Protein AF-A0A945SJS6-F1 (afdb_monomer)

Solvent-accessible surface area (backbone atoms only — not comparable to full-atom values): 6670 Å² total; per-residue (Å²): 137,86,84,84,80,76,80,75,80,71,83,67,78,75,73,74,72,44,34,41,78,44,77,45,84,47,67,68,57,54,52,49,50,46,64,74,39,46,57,62,99,65,96,63,94,67,61,66,58,54,56,55,49,52,53,34,64,74,68,70,63,75,93,69,82,74,82,80,82,73,86,72,75,62,33,50,74,49,76,32,67,44,71,69,60,46,50,53,51,51,56,52,22,57,77,70,74,52,66,63,52,131

Structure (mmCIF, N/CA/C/O backbone):
data_AF-A0A945SJS6-F1
#
_entry.id   AF-A0A945SJS6-F1
#
loop_
_atom_site.group_PDB
_atom_site.id
_atom_site.type_symbol
_atom_site.label_atom_id
_atom_site.label_alt_id
_atom_site.label_comp_id
_atom_site.label_asym_id
_atom_site.label_entity_id
_atom_site.label_seq_id
_atom_site.pdbx_PDB_ins_code
_atom_site.Cartn_x
_atom_site.Cartn_y
_atom_site.Cartn_z
_atom_site.occupancy
_atom_site.B_iso_or_equiv
_atom_site.auth_seq_id
_atom_site.auth_comp_id
_atom_site.auth_asym_id
_atom_site.auth_atom_id
_atom_site.pdbx_PDB_model_num
ATOM 1 N N . MET A 1 1 ? -49.278 15.984 -22.242 1.00 49.53 1 MET A N 1
ATOM 2 C CA . MET A 1 1 ? -48.186 15.377 -23.029 1.00 49.53 1 MET A CA 1
ATOM 3 C C . MET A 1 1 ? -47.022 16.350 -23.051 1.00 49.53 1 MET A C 1
ATOM 5 O O . MET A 1 1 ? -47.273 17.540 -23.183 1.00 49.53 1 MET A O 1
ATOM 9 N N . SER A 1 2 ? -45.807 15.816 -22.907 1.00 47.41 2 SER A N 1
ATOM 10 C CA . SER A 1 2 ? -44.512 16.482 -23.116 1.00 47.41 2 SER A CA 1
ATOM 11 C C . SER A 1 2 ? -43.936 17.276 -21.937 1.00 47.41 2 SER A C 1
ATOM 13 O O . SER A 1 2 ? -44.002 18.499 -21.893 1.00 47.41 2 SER A O 1
ATOM 15 N N . GLN A 1 3 ? -43.262 16.566 -21.029 1.00 43.00 3 GLN A N 1
ATOM 16 C CA . GLN A 1 3 ? -42.017 17.071 -20.448 1.00 43.00 3 GLN A CA 1
ATOM 17 C C . GLN A 1 3 ? -40.891 16.183 -20.971 1.00 43.00 3 GLN A C 1
ATOM 19 O O . GLN A 1 3 ? -40.783 15.013 -20.618 1.00 43.00 3 GLN A O 1
ATOM 24 N N . SER A 1 4 ? -40.128 16.745 -21.905 1.00 50.88 4 SER A N 1
ATOM 25 C CA . SER A 1 4 ? -38.895 16.173 -22.424 1.00 50.88 4 SER A CA 1
ATOM 26 C C . SER A 1 4 ? -37.810 16.495 -21.403 1.00 50.88 4 SER A C 1
ATOM 28 O O . SER A 1 4 ? -37.280 17.604 -21.394 1.00 50.88 4 SER A O 1
ATOM 30 N N . VAL A 1 5 ? -37.539 15.563 -20.492 1.00 52.81 5 VAL A N 1
ATOM 31 C CA . VAL A 1 5 ? -36.332 15.613 -19.667 1.00 52.81 5 VAL A CA 1
ATOM 32 C C . VAL A 1 5 ? -35.182 15.156 -20.547 1.00 52.81 5 VAL A C 1
ATOM 34 O O . VAL A 1 5 ? -34.983 13.973 -20.799 1.00 52.81 5 VAL A O 1
ATOM 37 N N . SER A 1 6 ? -34.486 16.139 -21.106 1.00 45.22 6 SER A N 1
ATOM 38 C CA . SER A 1 6 ? -33.203 15.938 -21.755 1.00 45.22 6 SER A CA 1
ATOM 39 C C . SER A 1 6 ? -32.212 15.477 -20.691 1.00 45.22 6 SER A C 1
ATOM 41 O O . SER A 1 6 ? -31.616 16.301 -19.994 1.00 45.22 6 SER A O 1
ATOM 43 N N . ASP A 1 7 ? -32.071 14.158 -20.558 1.00 42.78 7 ASP A N 1
ATOM 44 C CA . ASP A 1 7 ? -30.930 13.513 -19.916 1.00 42.78 7 ASP A CA 1
ATOM 45 C C . ASP A 1 7 ? -29.676 13.975 -20.655 1.00 42.78 7 ASP A C 1
ATOM 47 O O . ASP A 1 7 ? -29.274 13.456 -21.699 1.00 42.78 7 ASP A O 1
ATOM 51 N N . THR A 1 8 ? -29.105 15.060 -20.146 1.00 45.97 8 THR A N 1
ATOM 52 C CA . THR A 1 8 ? -27.843 15.594 -20.623 1.00 45.97 8 THR A CA 1
ATOM 53 C C . THR A 1 8 ? -26.790 14.691 -20.008 1.00 45.97 8 THR A C 1
ATOM 55 O O . THR A 1 8 ? -26.352 14.908 -18.880 1.00 45.97 8 THR A O 1
ATOM 58 N N . LEU A 1 9 ? -26.472 13.613 -20.726 1.00 45.91 9 LEU A N 1
ATOM 59 C CA . LEU A 1 9 ? -25.362 12.716 -20.441 1.00 45.91 9 LEU A CA 1
ATOM 60 C C . LEU A 1 9 ? -24.088 13.561 -20.370 1.00 45.91 9 LEU A C 1
ATOM 62 O O . LEU A 1 9 ? -23.468 13.865 -21.386 1.00 45.91 9 LEU A O 1
ATOM 66 N N . ASN A 1 10 ? -23.732 13.978 -19.160 1.00 44.53 10 ASN A N 1
ATOM 67 C CA . ASN A 1 10 ? -22.416 14.503 -18.851 1.00 44.53 10 ASN A CA 1
ATOM 68 C C . ASN A 1 10 ? -21.430 13.364 -19.140 1.00 44.53 10 ASN A C 1
ATOM 70 O O . ASN A 1 10 ? -21.512 12.335 -18.461 1.00 44.53 10 ASN A O 1
ATOM 74 N N . PRO A 1 11 ? -20.494 13.492 -20.096 1.00 44.16 11 PRO A N 1
ATOM 75 C CA . PRO A 1 11 ? -19.385 12.566 -20.180 1.00 44.16 11 PRO A CA 1
ATOM 76 C C . PRO A 1 11 ? -18.430 12.952 -19.049 1.00 44.16 11 PRO A C 1
ATOM 78 O O . PRO A 1 11 ? -17.414 13.612 -19.259 1.00 44.16 11 PRO A O 1
ATOM 81 N N . LEU A 1 12 ? -18.790 12.593 -17.814 1.00 44.28 12 LEU A N 1
ATOM 82 C CA . LEU A 1 12 ? -17.802 12.472 -16.759 1.00 44.28 12 LEU A CA 1
ATOM 83 C C . LEU A 1 12 ? -16.813 11.446 -17.296 1.00 44.28 12 LEU A C 1
ATOM 85 O O . LEU A 1 12 ? -17.136 10.268 -17.419 1.00 44.28 12 LEU A O 1
ATOM 89 N N . HIS A 1 13 ? -15.624 11.911 -17.670 1.00 47.50 13 HIS A N 1
ATOM 90 C CA . HIS A 1 13 ? -14.440 11.077 -17.621 1.00 47.50 13 HIS A CA 1
ATOM 91 C C . HIS A 1 13 ? -14.455 10.429 -16.233 1.00 47.50 13 HIS A C 1
ATOM 93 O O . HIS A 1 13 ? -14.077 11.069 -15.253 1.00 47.50 13 HIS A O 1
ATOM 99 N N . SER A 1 14 ? -14.974 9.204 -16.121 1.00 56.75 14 SER A N 1
ATOM 100 C CA . SER A 1 14 ? -14.797 8.384 -14.934 1.00 56.75 14 SER A CA 1
ATOM 101 C C . SER A 1 14 ? -13.302 8.159 -14.843 1.00 56.75 14 SER A C 1
ATOM 103 O O . SER A 1 14 ? -12.749 7.302 -15.528 1.00 56.75 14 SER A O 1
ATOM 105 N N . GLN A 1 15 ? -12.628 9.021 -14.087 1.00 69.62 15 GLN A N 1
ATOM 106 C CA . GLN A 1 15 ? -11.229 8.847 -13.779 1.00 69.62 15 GLN A CA 1
ATOM 107 C C . GLN A 1 15 ? -11.138 7.508 -13.051 1.00 69.62 15 GLN A C 1
ATOM 109 O O . GLN A 1 15 ? -11.674 7.346 -11.957 1.00 69.62 15 GLN A O 1
ATOM 114 N N . GLU A 1 16 ? -10.555 6.534 -13.738 1.00 82.00 16 GLU A N 1
ATOM 115 C CA . GLU A 1 16 ? -10.339 5.179 -13.254 1.00 82.00 16 GLU A CA 1
ATOM 116 C C . GLU A 1 16 ? -9.762 5.217 -11.832 1.00 82.00 16 GLU A C 1
ATOM 118 O O . GLU A 1 16 ? -8.834 5.986 -11.551 1.00 82.00 16 GLU A O 1
ATOM 123 N N . ASN A 1 17 ? -10.328 4.420 -10.922 1.00 87.00 17 ASN A N 1
ATOM 124 C CA . ASN A 1 17 ? -9.808 4.342 -9.564 1.00 87.00 17 ASN A CA 1
ATOM 125 C C . ASN A 1 17 ? -8.446 3.641 -9.596 1.00 87.00 17 ASN A C 1
ATOM 127 O O . ASN A 1 17 ? -8.355 2.464 -9.921 1.00 87.00 17 ASN A O 1
ATOM 131 N N . ARG A 1 18 ? -7.386 4.378 -9.259 1.00 88.88 18 ARG A N 1
ATOM 132 C CA . ARG A 1 18 ? -5.995 3.899 -9.283 1.00 88.88 18 ARG A CA 1
ATOM 133 C C . ARG A 1 18 ? -5.395 3.759 -7.887 1.00 88.88 18 ARG A C 1
ATOM 135 O O . ARG A 1 18 ? -4.174 3.740 -7.743 1.00 88.88 18 ARG A O 1
ATOM 142 N N . ARG A 1 19 ? -6.234 3.722 -6.850 1.00 92.12 19 ARG A N 1
ATOM 143 C CA . ARG A 1 19 ? -5.797 3.521 -5.466 1.00 92.12 19 ARG A CA 1
ATOM 144 C C . ARG A 1 19 ? -5.743 2.034 -5.156 1.00 92.12 19 ARG A C 1
ATOM 146 O O . ARG A 1 19 ? -6.759 1.360 -5.251 1.00 92.12 19 ARG A O 1
ATOM 153 N N . ILE A 1 20 ? -4.580 1.544 -4.759 1.00 92.69 20 ILE A N 1
ATOM 154 C CA . ILE A 1 20 ? -4.330 0.146 -4.418 1.00 92.69 20 ILE A CA 1
ATOM 155 C C . ILE A 1 20 ? -3.958 0.068 -2.939 1.00 92.69 20 ILE A C 1
ATOM 157 O O . ILE A 1 20 ? -3.123 0.834 -2.458 1.00 92.69 20 ILE A O 1
ATOM 161 N N . LEU A 1 21 ? -4.568 -0.884 -2.241 1.00 94.25 21 LEU A N 1
ATOM 162 C CA . LEU A 1 21 ? -4.189 -1.295 -0.897 1.00 94.25 21 LEU A CA 1
ATOM 163 C C . LEU A 1 21 ? -3.383 -2.593 -1.006 1.00 94.25 21 LEU A C 1
ATOM 165 O O . LEU A 1 21 ? -3.880 -3.570 -1.562 1.00 94.25 21 LEU A O 1
ATOM 169 N N . ALA A 1 22 ? -2.156 -2.610 -0.491 1.00 93.81 22 ALA A N 1
ATOM 170 C CA . ALA A 1 22 ? -1.319 -3.807 -0.442 1.00 93.81 22 ALA A CA 1
ATOM 171 C C . ALA A 1 22 ? -1.055 -4.201 1.014 1.00 93.81 22 ALA A C 1
ATOM 173 O O . ALA A 1 22 ? -0.629 -3.369 1.816 1.00 93.81 22 ALA A O 1
ATOM 174 N N . VAL A 1 23 ? -1.295 -5.468 1.346 1.00 94.94 23 VAL A N 1
ATOM 175 C CA . VAL A 1 23 ? -1.080 -6.013 2.689 1.00 94.94 23 VAL A CA 1
ATOM 176 C C . VAL A 1 23 ? -0.273 -7.285 2.555 1.00 94.94 23 VAL A C 1
ATOM 178 O O . VAL A 1 23 ? -0.716 -8.217 1.890 1.00 94.94 23 VAL A O 1
ATOM 181 N N . ASP A 1 24 ? 0.905 -7.293 3.155 1.00 95.06 24 ASP A N 1
ATOM 182 C CA . ASP A 1 24 ? 1.848 -8.401 3.062 1.00 95.06 24 ASP A CA 1
ATOM 183 C C . ASP A 1 24 ? 2.736 -8.389 4.308 1.00 95.06 24 ASP A C 1
ATOM 185 O O . ASP A 1 24 ? 3.050 -7.311 4.811 1.00 95.06 24 ASP A O 1
ATOM 189 N N . ASP A 1 25 ? 3.107 -9.553 4.834 1.00 94.12 25 ASP A N 1
ATOM 190 C CA . ASP A 1 25 ? 3.997 -9.655 5.993 1.00 94.12 25 ASP A CA 1
ATOM 191 C C . ASP A 1 25 ? 5.477 -9.486 5.615 1.00 94.12 25 ASP A C 1
ATOM 193 O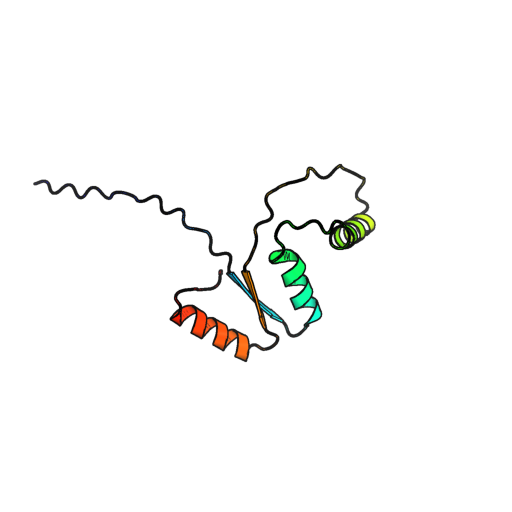 O . ASP A 1 25 ? 6.311 -9.236 6.492 1.00 94.12 25 ASP A O 1
ATOM 197 N N . ASP A 1 26 ? 5.800 -9.538 4.319 1.00 94.00 26 ASP A N 1
ATOM 198 C CA . ASP A 1 26 ? 7.128 -9.266 3.784 1.00 94.00 26 ASP A CA 1
ATOM 199 C C . ASP A 1 26 ? 7.296 -7.785 3.378 1.00 94.00 26 ASP A C 1
ATOM 201 O O . ASP A 1 26 ? 6.776 -7.286 2.371 1.00 94.00 26 ASP A O 1
ATOM 205 N N . GLU A 1 27 ? 8.103 -7.057 4.153 1.00 92.12 27 GLU A N 1
ATOM 206 C CA . GLU A 1 27 ? 8.423 -5.653 3.883 1.00 92.12 27 GLU A CA 1
ATOM 207 C C . GLU A 1 27 ? 9.184 -5.455 2.558 1.00 92.12 27 GLU A C 1
ATOM 209 O O . GLU A 1 27 ? 9.031 -4.420 1.898 1.00 92.12 27 GLU A O 1
ATOM 214 N N . GLU A 1 28 ? 10.021 -6.414 2.149 1.00 91.31 28 GLU A N 1
ATOM 215 C CA . GLU A 1 28 ? 10.746 -6.338 0.880 1.00 91.31 28 GLU A CA 1
ATOM 216 C C . GLU A 1 28 ? 9.784 -6.450 -0.300 1.00 91.31 28 GLU A C 1
ATOM 218 O O . GLU A 1 28 ? 9.919 -5.703 -1.276 1.00 91.31 28 GLU A O 1
ATOM 223 N N . LEU A 1 29 ? 8.761 -7.296 -0.185 1.00 90.44 29 LEU A N 1
ATOM 224 C CA . LEU A 1 29 ? 7.728 -7.438 -1.205 1.00 90.44 29 LEU A CA 1
ATOM 225 C C . LEU A 1 29 ? 6.874 -6.164 -1.329 1.00 90.44 29 LEU A C 1
ATOM 227 O O . LEU A 1 29 ? 6.657 -5.664 -2.437 1.00 90.44 29 LEU A O 1
ATOM 231 N N . LEU A 1 30 ? 6.506 -5.533 -0.208 1.00 91.19 30 LEU A N 1
ATOM 232 C CA . LEU A 1 30 ? 5.822 -4.231 -0.222 1.00 91.19 30 LEU A CA 1
ATOM 233 C C . LEU A 1 30 ? 6.665 -3.127 -0.885 1.00 91.19 30 LEU A C 1
ATOM 235 O O . LEU A 1 30 ? 6.135 -2.289 -1.627 1.00 91.19 30 LEU A O 1
ATOM 239 N N . LYS A 1 31 ? 7.989 -3.121 -0.670 1.00 88.00 31 LYS A N 1
ATOM 240 C CA . LYS A 1 31 ? 8.913 -2.199 -1.362 1.00 88.00 31 LYS A CA 1
ATOM 241 C C . LYS A 1 31 ? 8.926 -2.451 -2.869 1.00 88.00 31 LYS A C 1
ATOM 243 O O . LYS A 1 31 ? 8.922 -1.492 -3.645 1.00 88.00 31 LYS A O 1
ATOM 248 N N . GLN A 1 32 ? 8.894 -3.712 -3.295 1.00 87.00 32 GLN A N 1
ATOM 249 C CA . GLN A 1 32 ? 8.811 -4.064 -4.713 1.00 87.00 32 GLN A CA 1
ATOM 250 C C . GLN A 1 32 ? 7.500 -3.580 -5.345 1.00 87.00 32 GLN A C 1
ATOM 252 O O . GLN A 1 32 ? 7.547 -2.970 -6.415 1.00 87.00 32 GLN A O 1
ATOM 257 N N . TYR A 1 33 ? 6.352 -3.734 -4.674 1.00 87.44 33 TYR A N 1
ATOM 258 C CA . TYR A 1 33 ? 5.074 -3.210 -5.174 1.00 87.44 33 TYR A CA 1
ATOM 259 C C . TYR A 1 33 ? 5.113 -1.698 -5.404 1.00 87.44 33 TYR A C 1
ATOM 261 O O . TYR A 1 33 ? 4.702 -1.222 -6.465 1.00 87.44 33 TYR A O 1
ATOM 269 N N . ARG A 1 34 ? 5.691 -0.933 -4.471 1.00 87.81 34 ARG A N 1
ATOM 270 C CA . ARG A 1 34 ? 5.886 0.519 -4.637 1.00 87.81 34 ARG A CA 1
ATOM 271 C C . ARG A 1 34 ? 6.771 0.848 -5.840 1.00 87.81 34 ARG A C 1
ATOM 273 O O . 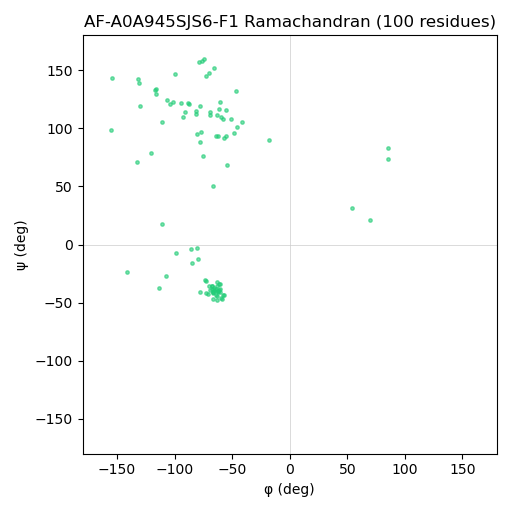ARG A 1 34 ? 6.469 1.765 -6.604 1.00 87.81 34 ARG A O 1
ATOM 280 N N . ASN A 1 35 ? 7.837 0.083 -6.052 1.00 84.00 35 ASN A N 1
ATOM 281 C CA . ASN A 1 35 ? 8.725 0.283 -7.195 1.00 84.00 35 ASN A CA 1
ATOM 282 C C . ASN A 1 35 ? 8.030 -0.004 -8.532 1.00 84.00 35 ASN A C 1
ATOM 284 O O . ASN A 1 35 ? 8.233 0.722 -9.504 1.00 84.00 35 ASN A O 1
ATOM 288 N N . ILE A 1 36 ? 7.186 -1.035 -8.583 1.00 83.44 36 ILE A N 1
ATOM 289 C CA . ILE A 1 36 ? 6.526 -1.469 -9.816 1.00 83.44 36 ILE A CA 1
ATOM 290 C C . ILE A 1 36 ? 5.337 -0.568 -10.171 1.00 83.44 36 ILE A C 1
ATOM 292 O O . ILE A 1 36 ? 5.163 -0.246 -11.351 1.00 83.44 36 ILE A O 1
ATOM 296 N N . L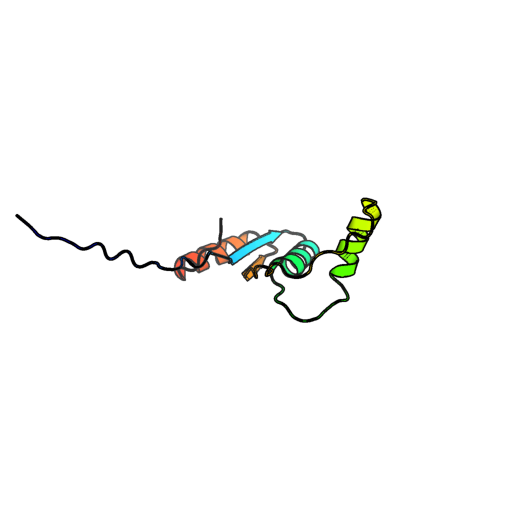EU A 1 37 ? 4.538 -0.170 -9.175 1.00 83.44 37 LEU A N 1
ATOM 297 C CA . LEU A 1 37 ? 3.210 0.417 -9.380 1.00 83.44 37 LEU A CA 1
ATOM 298 C C . LEU A 1 37 ? 3.138 1.930 -9.107 1.00 83.44 37 LEU A C 1
ATOM 300 O O . LEU A 1 37 ? 2.302 2.605 -9.708 1.00 83.44 37 LEU A O 1
ATOM 304 N N . ALA A 1 38 ? 4.002 2.483 -8.245 1.00 74.94 38 ALA A N 1
ATOM 305 C CA . ALA A 1 38 ? 3.920 3.889 -7.824 1.00 74.94 38 ALA A CA 1
ATOM 306 C C . ALA A 1 38 ? 4.881 4.846 -8.563 1.00 74.94 38 ALA A C 1
ATOM 308 O O . ALA A 1 38 ? 4.798 6.060 -8.378 1.00 74.94 38 ALA A O 1
ATOM 309 N N . HIS A 1 39 ? 5.801 4.345 -9.396 1.00 65.31 39 HIS A N 1
ATOM 310 C CA . HIS A 1 39 ? 6.799 5.198 -10.052 1.00 65.31 39 HIS A CA 1
ATOM 311 C C . HIS A 1 39 ? 6.260 5.913 -11.300 1.00 65.31 39 HIS A C 1
ATOM 313 O O . HIS A 1 39 ? 5.969 5.295 -12.326 1.00 65.31 39 HIS A O 1
ATOM 319 N N . SER A 1 40 ? 6.210 7.245 -11.201 1.00 50.62 40 SER A N 1
ATOM 320 C CA . SER A 1 40 ? 6.070 8.188 -12.308 1.00 50.62 40 SER A CA 1
ATOM 321 C C . SER A 1 40 ? 7.406 8.399 -13.027 1.00 50.62 40 SER A C 1
ATOM 323 O O . SER A 1 40 ? 8.483 8.178 -12.472 1.00 50.62 40 SER A O 1
ATOM 325 N N . GLY A 1 41 ? 7.338 8.829 -14.287 1.00 49.44 41 GLY A N 1
ATOM 326 C CA . GLY A 1 41 ? 8.502 9.184 -15.092 1.00 49.44 41 GLY A CA 1
ATOM 327 C C . GLY A 1 41 ? 9.434 10.171 -14.383 1.00 49.44 41 GLY A C 1
ATOM 328 O O . GLY A 1 41 ? 9.150 11.358 -14.276 1.00 49.44 41 GLY A O 1
ATOM 329 N N . GLY A 1 42 ? 10.583 9.661 -13.954 1.00 37.84 42 GLY A N 1
ATOM 330 C CA . GLY A 1 42 ? 11.722 10.417 -13.463 1.00 37.84 42 GLY A CA 1
ATOM 331 C C . GLY A 1 42 ? 12.965 9.566 -13.669 1.00 37.84 42 GLY A C 1
ATOM 332 O O . GLY A 1 42 ? 13.214 8.639 -12.906 1.00 37.84 42 GLY A O 1
ATOM 333 N N . SER A 1 43 ? 13.681 9.846 -14.759 1.00 44.03 43 SER A N 1
ATOM 334 C CA . SER A 1 43 ? 14.981 9.295 -15.160 1.00 44.03 43 SER A CA 1
ATOM 335 C C . SER A 1 43 ? 15.784 8.622 -14.031 1.00 44.03 43 SER A C 1
ATOM 337 O O . SER A 1 43 ? 16.630 9.245 -13.396 1.00 44.03 43 SER A O 1
ATOM 339 N N . THR A 1 44 ? 15.583 7.318 -13.843 1.00 43.28 44 THR A N 1
ATOM 340 C CA . THR A 1 44 ? 16.541 6.421 -13.183 1.00 43.28 44 THR A CA 1
ATOM 341 C C . THR A 1 44 ? 16.691 5.172 -14.042 1.00 43.28 44 THR A C 1
ATOM 343 O O . THR A 1 44 ? 16.250 4.070 -13.722 1.00 43.28 44 THR A O 1
ATOM 346 N N . ALA A 1 45 ? 17.339 5.367 -15.187 1.00 45.06 45 ALA A N 1
ATOM 347 C CA . ALA A 1 45 ? 17.817 4.312 -16.070 1.00 45.06 45 ALA A CA 1
ATOM 348 C C . ALA A 1 45 ? 18.954 3.480 -15.432 1.00 45.06 45 ALA A C 1
ATOM 350 O O . ALA A 1 45 ? 19.992 3.302 -16.058 1.00 45.06 45 ALA A O 1
ATOM 351 N N . SER A 1 46 ? 18.789 2.982 -14.198 1.00 46.81 46 SER A N 1
ATOM 352 C CA . SER A 1 46 ? 19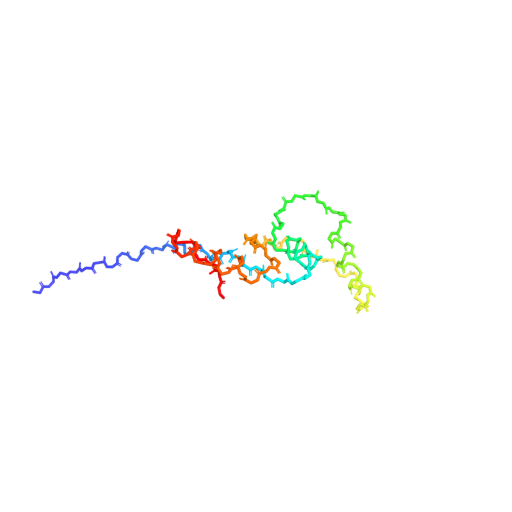.824 2.149 -13.561 1.00 46.81 46 SER A CA 1
ATOM 353 C C . SER A 1 46 ? 19.342 0.968 -12.720 1.00 46.81 46 SER A C 1
ATOM 355 O O . SER A 1 46 ? 20.109 0.023 -12.601 1.00 46.81 46 SER A O 1
ATOM 357 N N . SER A 1 47 ? 18.122 0.936 -12.168 1.00 48.03 47 SER A N 1
ATOM 358 C CA . SER A 1 47 ? 17.702 -0.199 -11.309 1.00 48.03 47 SER A CA 1
ATOM 359 C C . SER A 1 47 ? 16.574 -1.049 -11.899 1.00 48.03 47 SER A C 1
ATOM 361 O O . SER A 1 47 ? 16.613 -2.271 -11.807 1.00 48.03 47 SER A O 1
ATOM 363 N N . SER A 1 48 ? 15.597 -0.437 -12.576 1.00 49.66 48 SER A N 1
ATOM 364 C CA . SER A 1 48 ? 14.493 -1.188 -13.204 1.00 49.66 48 SER A CA 1
ATOM 365 C C . SER A 1 48 ? 14.924 -1.947 -14.465 1.00 49.66 48 SER A C 1
ATOM 367 O O . SER A 1 48 ? 14.390 -3.017 -14.746 1.00 49.66 48 SER A O 1
ATOM 369 N N . GLY A 1 49 ? 15.919 -1.431 -15.197 1.00 49.62 49 GLY A N 1
ATOM 370 C CA . GLY A 1 49 ? 16.510 -2.132 -16.343 1.00 49.62 49 GLY A CA 1
ATOM 371 C C . GLY A 1 49 ? 17.198 -3.430 -15.928 1.00 49.62 49 GLY A C 1
ATOM 372 O O . GLY A 1 49 ? 17.022 -4.444 -16.579 1.00 49.62 49 GLY A O 1
ATOM 373 N N . GLN A 1 50 ? 17.868 -3.444 -14.772 1.00 54.47 50 GLN A N 1
ATOM 374 C CA . GLN A 1 50 ? 18.603 -4.618 -14.290 1.00 54.47 50 GLN A CA 1
ATOM 375 C C . GLN A 1 50 ? 17.689 -5.788 -13.913 1.00 54.47 50 GLN A C 1
ATOM 377 O O . GLN A 1 50 ? 18.049 -6.936 -14.150 1.00 54.47 50 GLN A O 1
ATOM 382 N N . LEU A 1 51 ? 16.503 -5.513 -13.361 1.00 55.72 51 LEU A N 1
ATOM 383 C CA . LEU A 1 51 ? 15.509 -6.543 -13.036 1.00 55.72 51 LEU A CA 1
ATOM 384 C C . LEU A 1 51 ? 14.870 -7.131 -14.301 1.00 55.72 51 LEU A C 1
ATOM 386 O O . LEU A 1 51 ? 14.741 -8.347 -14.421 1.00 55.72 51 LEU A O 1
ATOM 390 N N . ILE A 1 52 ? 14.526 -6.279 -15.270 1.00 58.88 52 ILE A N 1
ATOM 391 C CA . ILE A 1 52 ? 13.980 -6.719 -16.560 1.00 58.88 52 ILE A CA 1
ATOM 392 C C . ILE A 1 52 ? 15.042 -7.483 -17.365 1.00 58.88 52 ILE A C 1
ATOM 394 O O . ILE A 1 52 ? 14.733 -8.520 -17.946 1.00 58.88 52 ILE A O 1
ATOM 398 N N . ASP A 1 53 ? 16.293 -7.026 -17.355 1.00 57.28 53 ASP A N 1
ATOM 399 C CA . ASP A 1 53 ? 17.407 -7.685 -18.039 1.00 57.28 53 ASP A CA 1
ATOM 400 C C . ASP A 1 53 ? 17.792 -9.007 -17.364 1.00 57.28 53 ASP A C 1
ATOM 402 O O . ASP A 1 53 ? 18.100 -9.974 -18.058 1.00 57.28 53 ASP A O 1
ATOM 406 N N . ALA A 1 54 ? 17.718 -9.099 -16.031 1.00 58.84 54 ALA A N 1
ATOM 407 C CA . ALA A 1 54 ? 17.915 -10.357 -15.311 1.00 58.84 54 ALA A CA 1
ATOM 408 C C . ALA A 1 54 ? 16.844 -11.393 -15.687 1.00 58.84 54 ALA A C 1
ATOM 410 O O . ALA A 1 54 ? 17.182 -12.535 -15.997 1.00 58.84 54 ALA A O 1
ATOM 411 N N . LEU A 1 55 ? 15.573 -10.980 -15.756 1.00 57.94 55 LEU A N 1
ATOM 412 C CA . LEU A 1 55 ? 14.470 -11.848 -16.178 1.00 57.94 55 LEU A CA 1
ATOM 413 C C . LEU A 1 55 ? 14.588 -12.259 -17.656 1.00 57.94 55 LEU A C 1
ATOM 415 O O . LEU A 1 55 ? 14.383 -13.423 -17.989 1.00 57.94 55 LEU A O 1
ATOM 419 N N . LYS A 1 56 ? 14.978 -11.341 -18.551 1.00 58.12 56 LYS A N 1
ATOM 420 C CA . LYS A 1 56 ? 15.210 -11.641 -19.978 1.00 58.12 56 LYS A CA 1
ATOM 421 C C . LYS A 1 56 ? 16.386 -12.588 -20.202 1.00 58.12 56 LYS A C 1
ATOM 423 O O . LYS A 1 56 ? 16.316 -13.445 -21.084 1.00 58.12 56 LYS A O 1
ATOM 428 N N . LYS A 1 57 ? 17.450 -12.449 -19.405 1.00 56.38 57 LYS A N 1
ATOM 429 C CA . LYS A 1 57 ? 18.637 -13.307 -19.463 1.00 56.38 57 LYS A CA 1
ATOM 430 C C . LYS A 1 57 ? 18.330 -14.736 -19.017 1.00 56.38 57 LYS A C 1
ATOM 432 O O . LYS A 1 57 ? 18.871 -15.664 -19.611 1.00 56.38 57 LYS A O 1
ATOM 437 N N . GLU A 1 58 ? 17.450 -14.922 -18.034 1.00 58.25 58 GLU A N 1
ATOM 438 C CA . GLU A 1 58 ? 16.965 -16.259 -17.667 1.00 58.25 58 GLU A CA 1
ATOM 439 C C . GLU A 1 58 ? 16.000 -16.851 -18.706 1.00 58.25 58 GLU A C 1
ATOM 441 O O . GLU A 1 58 ? 16.016 -18.059 -18.929 1.00 58.25 58 GLU A O 1
ATOM 446 N N . LEU A 1 59 ? 15.211 -16.020 -19.400 1.00 58.31 59 LEU A N 1
ATOM 447 C CA . LEU A 1 59 ? 14.254 -16.478 -20.419 1.00 58.31 59 LEU A CA 1
ATOM 448 C C . LEU A 1 59 ? 14.834 -16.660 -21.838 1.00 58.31 59 LEU A C 1
ATOM 450 O O . LEU A 1 59 ? 14.110 -17.096 -22.732 1.00 58.31 59 LEU A O 1
ATOM 454 N N . GLY A 1 60 ? 16.109 -16.334 -22.074 1.00 47.97 60 GLY A N 1
ATOM 455 C CA . GLY A 1 60 ? 16.777 -16.531 -23.371 1.00 47.97 60 GLY A CA 1
ATOM 456 C C . GLY A 1 60 ? 16.296 -15.616 -24.511 1.00 47.97 60 GLY A C 1
ATOM 457 O O . GLY A 1 60 ? 16.481 -15.949 -25.682 1.00 47.97 60 GLY A O 1
ATOM 458 N N . GLY A 1 61 ? 15.673 -14.475 -24.200 1.00 50.72 61 GLY A N 1
ATOM 459 C CA . GLY A 1 61 ? 15.130 -13.552 -25.203 1.00 50.72 61 GLY A CA 1
ATOM 460 C C . GLY A 1 61 ? 16.210 -12.688 -25.860 1.00 50.72 61 GLY A C 1
ATOM 461 O O . GLY A 1 61 ? 16.884 -11.921 -25.177 1.00 50.72 61 GLY A O 1
ATOM 462 N N . SER A 1 62 ? 16.368 -12.805 -27.182 1.00 48.22 62 SER A N 1
ATOM 463 C CA . SER A 1 62 ? 17.239 -11.938 -27.991 1.00 48.22 62 SER A CA 1
ATOM 464 C C . SER A 1 62 ? 16.747 -10.485 -28.024 1.00 48.22 62 SER A C 1
ATOM 466 O O . SER A 1 62 ? 15.553 -10.231 -27.882 1.00 48.22 62 SER A O 1
ATOM 468 N N . ASP A 1 63 ? 17.701 -9.566 -28.204 1.00 53.38 63 ASP A N 1
ATOM 469 C CA . ASP A 1 63 ? 17.596 -8.099 -28.276 1.00 53.38 63 ASP A CA 1
ATOM 470 C C . ASP A 1 63 ? 16.603 -7.576 -29.335 1.00 53.38 63 ASP A C 1
ATOM 472 O O . ASP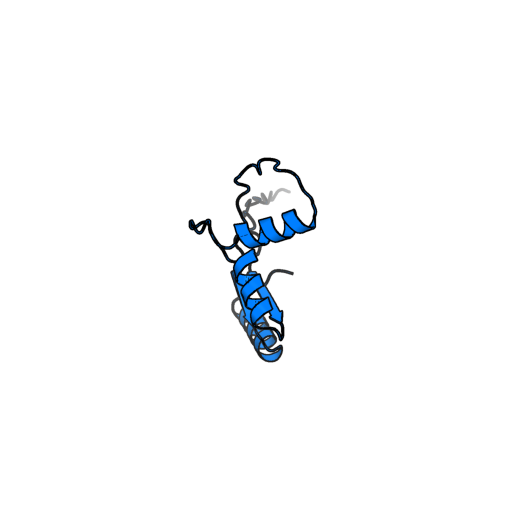 A 1 63 ? 16.980 -6.929 -30.314 1.00 53.38 63 ASP A O 1
ATOM 476 N N . ASP A 1 64 ? 15.306 -7.795 -29.132 1.00 46.41 64 ASP A N 1
ATOM 477 C CA . ASP A 1 64 ? 14.297 -6.981 -29.796 1.00 46.41 64 ASP A CA 1
ATOM 478 C C . ASP A 1 64 ? 14.119 -5.675 -29.021 1.00 46.41 64 ASP A C 1
ATOM 480 O O . ASP A 1 64 ? 13.687 -5.618 -27.863 1.00 46.41 64 ASP A O 1
ATOM 484 N N . LYS A 1 65 ? 14.539 -4.615 -29.709 1.00 45.97 65 LYS A N 1
ATOM 485 C CA . LYS A 1 65 ? 14.456 -3.203 -29.359 1.00 45.97 65 LYS A CA 1
ATOM 486 C C . LYS A 1 65 ? 13.052 -2.890 -28.830 1.00 45.97 65 LYS A C 1
ATOM 488 O O . LYS A 1 65 ? 12.108 -2.750 -29.600 1.00 45.97 65 LYS A O 1
ATOM 493 N N . VAL A 1 66 ? 12.925 -2.799 -27.507 1.00 52.91 66 VAL A N 1
ATOM 494 C CA . VAL A 1 66 ? 11.664 -2.464 -26.839 1.00 52.91 66 VAL A CA 1
ATOM 495 C C . VAL A 1 66 ? 11.284 -1.051 -27.266 1.00 52.91 66 VAL A C 1
ATOM 497 O O . VAL A 1 66 ? 11.981 -0.094 -26.922 1.00 52.91 66 VAL A O 1
ATOM 500 N N . GLU A 1 67 ? 10.214 -0.922 -28.051 1.00 42.22 67 GLU A N 1
ATOM 501 C CA . GLU A 1 67 ? 9.612 0.377 -28.322 1.00 42.22 67 GLU A CA 1
ATOM 502 C C . GLU A 1 67 ? 9.262 1.031 -26.987 1.00 42.22 67 GLU A C 1
ATOM 504 O O . GLU A 1 67 ? 8.498 0.510 -26.173 1.00 42.22 67 GLU A O 1
ATOM 509 N N . ALA A 1 68 ? 9.925 2.151 -26.726 1.00 54.47 68 ALA A N 1
ATOM 510 C CA . ALA A 1 68 ? 9.696 2.938 -25.542 1.00 54.47 68 ALA A CA 1
ATOM 511 C C . ALA A 1 68 ? 8.353 3.667 -25.658 1.00 54.47 68 ALA A C 1
ATOM 513 O O . ALA A 1 68 ? 8.013 4.204 -26.710 1.00 54.47 68 ALA A O 1
ATOM 514 N N . VAL A 1 69 ? 7.706 3.798 -24.500 1.00 51.28 69 VAL A N 1
ATOM 515 C CA . VAL A 1 69 ? 6.576 4.689 -24.198 1.00 51.28 69 VAL A CA 1
ATOM 516 C C . VAL A 1 69 ? 5.192 4.140 -24.558 1.00 51.28 69 VAL A C 1
ATOM 518 O O . VAL A 1 69 ? 4.493 4.640 -25.431 1.00 51.28 69 VAL A O 1
ATOM 521 N N . THR A 1 70 ? 4.724 3.188 -23.755 1.00 45.16 70 THR A N 1
ATOM 522 C CA . THR A 1 70 ? 3.322 3.206 -23.313 1.00 45.16 70 THR A CA 1
ATOM 523 C C . THR A 1 70 ? 3.277 3.898 -21.958 1.00 45.16 70 THR A C 1
ATOM 525 O O . THR A 1 70 ? 3.981 3.467 -21.042 1.00 45.16 70 THR A O 1
ATOM 528 N N . ASP A 1 71 ? 2.503 4.979 -21.846 1.00 50.38 71 ASP A N 1
ATOM 529 C CA . ASP A 1 71 ? 2.268 5.739 -20.614 1.00 50.38 71 ASP A CA 1
ATOM 530 C C . ASP A 1 71 ? 2.086 4.804 -19.415 1.00 50.38 71 ASP A C 1
ATOM 532 O O . ASP A 1 71 ? 1.063 4.132 -19.267 1.00 50.38 71 ASP A O 1
ATOM 536 N N . ARG A 1 72 ? 3.112 4.717 -18.562 1.00 62.41 72 ARG A N 1
ATOM 537 C CA . ARG A 1 72 ? 3.063 3.842 -17.394 1.00 62.41 72 ARG A CA 1
ATOM 538 C C . ARG A 1 72 ? 2.043 4.427 -16.425 1.00 62.41 72 ARG A C 1
ATOM 540 O O . ARG A 1 72 ? 2.245 5.512 -15.882 1.00 62.41 72 ARG A O 1
ATOM 547 N N . ILE A 1 73 ? 0.928 3.721 -16.258 1.00 67.56 73 ILE A N 1
ATOM 548 C CA . ILE A 1 73 ? -0.162 4.115 -15.366 1.00 67.56 73 ILE A CA 1
ATOM 549 C C . ILE A 1 73 ? 0.383 4.187 -13.938 1.00 67.56 73 ILE A C 1
ATOM 551 O O . ILE A 1 73 ? 0.931 3.214 -13.425 1.00 67.56 73 ILE A O 1
ATOM 555 N N . ILE A 1 74 ? 0.241 5.359 -13.319 1.00 79.38 74 ILE A N 1
ATOM 556 C CA . ILE A 1 74 ? 0.677 5.609 -11.945 1.00 79.38 74 ILE A CA 1
ATOM 557 C C . ILE A 1 74 ? -0.457 5.208 -11.004 1.00 79.38 74 ILE A C 1
ATOM 559 O O . ILE A 1 74 ? -1.553 5.774 -11.084 1.00 79.38 74 ILE A O 1
ATOM 563 N N . TYR A 1 75 ? -0.174 4.272 -10.101 1.00 86.56 75 TYR A N 1
ATOM 564 C CA . TYR A 1 75 ? -1.075 3.886 -9.022 1.00 86.56 75 TYR A CA 1
ATOM 565 C C . TYR A 1 75 ? -0.678 4.561 -7.708 1.00 86.56 75 TYR A C 1
ATOM 567 O O . TYR A 1 75 ? 0.498 4.787 -7.424 1.00 86.56 75 TYR A O 1
ATOM 575 N N . GLN A 1 76 ? -1.677 4.879 -6.890 1.00 89.69 76 GLN A N 1
ATOM 576 C CA . GLN A 1 76 ? -1.485 5.328 -5.513 1.00 89.69 76 GLN A CA 1
ATOM 577 C C . GLN A 1 76 ? -1.514 4.094 -4.618 1.00 89.69 76 GLN A C 1
ATOM 579 O O . GLN A 1 76 ? -2.549 3.439 -4.541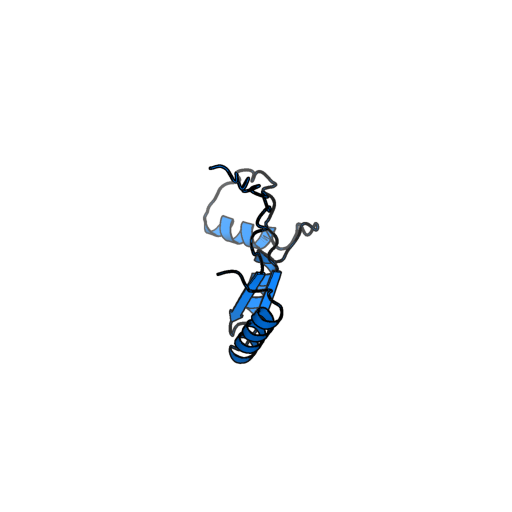 1.00 89.69 76 GLN A O 1
ATOM 584 N N . LEU A 1 77 ? -0.392 3.760 -3.984 1.00 90.50 77 LEU A N 1
ATOM 585 C CA . LEU A 1 77 ? -0.278 2.574 -3.139 1.00 90.50 77 LEU A CA 1
ATOM 586 C C . LEU A 1 77 ? -0.235 2.952 -1.663 1.00 90.50 77 LEU A C 1
ATOM 588 O O . LEU A 1 77 ? 0.680 3.660 -1.242 1.00 90.50 77 LEU A O 1
ATOM 592 N N . ASP A 1 78 ? -1.148 2.374 -0.891 1.00 93.19 78 ASP A N 1
ATOM 593 C CA . ASP A 1 78 ? -1.066 2.319 0.564 1.00 93.19 78 ASP A CA 1
ATOM 594 C C . ASP A 1 78 ? -0.639 0.893 0.954 1.00 93.19 78 ASP A C 1
ATOM 596 O O . ASP A 1 78 ? -1.289 -0.081 0.571 1.00 93.19 78 ASP A O 1
ATOM 600 N N . CYS A 1 79 ? 0.495 0.753 1.650 1.00 93.31 79 CYS A N 1
ATOM 601 C CA . CYS A 1 79 ? 1.061 -0.554 2.011 1.00 93.31 79 CYS A CA 1
ATOM 602 C C . CYS A 1 79 ? 1.095 -0.735 3.524 1.00 93.31 79 CYS A C 1
ATOM 604 O O . CYS A 1 79 ? 1.619 0.139 4.219 1.00 93.31 79 CYS A O 1
ATOM 606 N N . PHE A 1 80 ? 0.640 -1.891 3.996 1.00 95.56 80 PHE A N 1
ATOM 607 C CA . PHE A 1 80 ? 0.567 -2.229 5.413 1.00 95.56 80 PHE A CA 1
ATOM 608 C C . PHE A 1 80 ? 1.155 -3.615 5.671 1.00 95.56 80 PHE A C 1
ATOM 610 O O . PHE A 1 80 ? 0.955 -4.531 4.881 1.00 95.56 80 PHE A O 1
ATOM 617 N N . LEU A 1 81 ? 1.858 -3.768 6.795 1.00 94.31 81 LEU A N 1
ATOM 618 C CA . LEU A 1 81 ? 2.420 -5.059 7.218 1.00 94.31 81 LEU A CA 1
ATOM 619 C C . LEU A 1 81 ? 1.406 -5.918 7.985 1.00 94.31 81 LEU A C 1
ATOM 621 O O . LEU A 1 81 ? 1.624 -7.102 8.221 1.00 94.31 81 LEU A O 1
ATOM 625 N N . GLN A 1 82 ? 0.318 -5.302 8.449 1.00 93.81 82 GLN A N 1
ATOM 626 C CA . GLN A 1 82 ? -0.652 -5.934 9.332 1.00 93.81 82 GLN A CA 1
ATOM 627 C C . GLN A 1 82 ? -2.071 -5.718 8.823 1.00 93.81 82 GLN A C 1
ATOM 629 O O . GLN A 1 82 ? -2.444 -4.618 8.413 1.00 93.81 82 GLN A O 1
ATOM 634 N N . GLY A 1 83 ? -2.885 -6.771 8.918 1.00 93.38 83 GLY A N 1
ATOM 635 C CA . GLY A 1 83 ? -4.290 -6.728 8.515 1.00 93.38 83 GLY A CA 1
ATOM 636 C C . GLY A 1 83 ? -5.121 -5.723 9.316 1.00 93.38 83 GLY A C 1
ATOM 637 O O . GLY A 1 83 ? -5.997 -5.088 8.746 1.00 93.38 83 GLY A O 1
ATOM 638 N N . GLU A 1 84 ? -4.820 -5.519 10.602 1.00 95.81 84 GLU A N 1
ATOM 639 C CA . GLU A 1 84 ? -5.519 -4.532 11.443 1.00 95.81 84 GLU A CA 1
ATOM 640 C C . GLU A 1 84 ? -5.381 -3.110 10.881 1.00 95.81 84 GLU A C 1
ATOM 642 O O . GLU A 1 84 ? -6.376 -2.417 10.690 1.00 95.81 84 GLU A O 1
ATOM 647 N N . GLN A 1 85 ? -4.161 -2.726 10.497 1.00 94.19 85 GLN A N 1
ATOM 648 C CA . GLN A 1 85 ? -3.885 -1.429 9.872 1.00 94.19 85 GLN A CA 1
ATOM 649 C C . GLN A 1 85 ? -4.593 -1.288 8.519 1.00 94.19 85 GLN A C 1
ATOM 651 O O . GLN A 1 85 ? -5.054 -0.209 8.155 1.00 94.19 85 GLN A O 1
ATOM 656 N N . ALA A 1 86 ? -4.701 -2.385 7.768 1.00 94.25 86 ALA A N 1
ATOM 657 C CA . ALA A 1 86 ? -5.400 -2.393 6.492 1.00 94.25 86 ALA A CA 1
ATOM 658 C C . ALA A 1 86 ? -6.915 -2.212 6.656 1.00 94.25 86 ALA A C 1
ATOM 660 O O . ALA A 1 86 ? -7.533 -1.501 5.866 1.00 94.25 86 ALA A O 1
ATOM 661 N N . VAL A 1 87 ? -7.513 -2.824 7.682 1.00 96.12 87 VAL A N 1
ATOM 662 C CA . VAL A 1 87 ? -8.934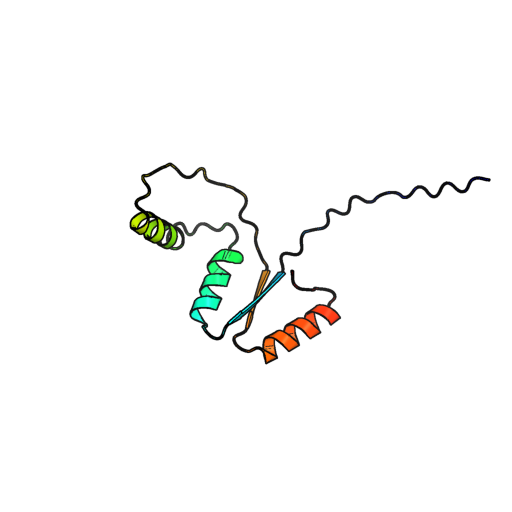 -2.642 8.006 1.00 96.12 87 VAL A CA 1
ATOM 663 C C . VAL A 1 87 ? -9.205 -1.192 8.393 1.00 96.12 87 VAL A C 1
ATOM 665 O O . VAL A 1 87 ? -10.104 -0.584 7.817 1.00 96.12 87 VAL A O 1
ATOM 668 N N . GLU A 1 88 ? -8.385 -0.612 9.272 1.00 96.19 88 GLU A N 1
ATOM 669 C CA . GLU A 1 88 ? -8.493 0.803 9.650 1.00 96.19 88 GLU A CA 1
ATOM 670 C C . GLU A 1 88 ? -8.388 1.720 8.418 1.00 96.19 88 GLU A C 1
ATOM 672 O O . GLU A 1 88 ? -9.204 2.624 8.230 1.00 96.19 88 GLU A O 1
ATOM 677 N N . ALA A 1 89 ? -7.442 1.438 7.515 1.00 94.62 89 ALA A N 1
ATOM 678 C CA . ALA A 1 89 ? -7.295 2.182 6.269 1.00 94.62 89 ALA A CA 1
ATOM 679 C C . ALA A 1 89 ? -8.533 2.067 5.366 1.00 94.62 89 ALA A C 1
ATOM 681 O O . ALA A 1 89 ? -8.954 3.063 4.777 1.00 94.62 89 ALA A O 1
ATOM 682 N N . VAL A 1 90 ? -9.150 0.886 5.263 1.00 94.56 90 VAL A N 1
ATOM 683 C CA . VAL A 1 90 ? -10.386 0.692 4.488 1.00 94.56 90 VAL A CA 1
ATOM 684 C C . VAL A 1 90 ? -11.554 1.446 5.116 1.00 94.56 90 VAL A C 1
ATOM 686 O O . VAL A 1 90 ? -12.260 2.154 4.395 1.00 94.56 90 VAL A O 1
ATOM 689 N N . GLU A 1 91 ? -11.748 1.350 6.429 1.00 95.88 91 GLU A N 1
ATOM 690 C CA . GLU A 1 91 ? -12.809 2.070 7.141 1.00 95.88 91 GLU A CA 1
ATOM 691 C C . GLU A 1 91 ? -12.679 3.583 6.947 1.00 95.88 91 GLU A C 1
ATOM 693 O O . GLU A 1 91 ? -13.639 4.249 6.548 1.00 95.88 91 GLU A O 1
ATOM 698 N N . GLN A 1 92 ? -11.465 4.113 7.107 1.00 94.50 92 GLN A N 1
ATOM 699 C CA . GLN A 1 92 ? -11.172 5.521 6.866 1.00 94.50 92 GLN A CA 1
ATOM 700 C C . GLN A 1 92 ? -11.422 5.915 5.402 1.00 94.50 92 GLN A C 1
ATOM 702 O O . GLN A 1 92 ? -12.017 6.957 5.124 1.00 94.50 92 GLN A O 1
ATOM 707 N N . SER A 1 93 ? -11.044 5.057 4.451 1.00 93.19 93 SER A N 1
ATOM 708 C CA . SER A 1 93 ? -11.254 5.290 3.017 1.00 93.19 93 SER A CA 1
ATOM 709 C C . SER A 1 93 ? -12.741 5.435 2.653 1.00 93.19 93 SER A C 1
ATOM 711 O O . SER A 1 93 ? -13.102 6.232 1.782 1.00 93.19 93 SER A O 1
ATOM 713 N N . LEU A 1 94 ? -13.618 4.701 3.349 1.00 92.38 94 LEU A N 1
ATOM 714 C CA . LEU A 1 94 ? -15.068 4.775 3.173 1.00 92.38 94 LEU A CA 1
ATOM 715 C C . LEU A 1 94 ? -15.638 6.071 3.755 1.00 92.38 94 LEU A C 1
ATOM 717 O O . LEU A 1 94 ? -16.471 6.707 3.107 1.00 92.38 94 LEU A O 1
ATOM 721 N N . LEU A 1 95 ? -15.161 6.493 4.933 1.00 93.88 95 LEU A N 1
ATOM 722 C CA . LEU A 1 95 ? -15.542 7.770 5.550 1.00 93.88 95 LEU A CA 1
ATOM 723 C C . LEU A 1 95 ? -15.152 8.963 4.669 1.00 93.88 95 LEU A C 1
ATOM 725 O O . LEU A 1 95 ? -15.921 9.912 4.526 1.00 93.88 95 LEU A O 1
ATOM 729 N N . GLU A 1 96 ? -13.983 8.891 4.036 1.00 92.44 96 GLU A N 1
ATOM 730 C CA . GLU A 1 96 ? -13.469 9.928 3.140 1.00 92.44 96 GLU A CA 1
ATOM 731 C C . GLU A 1 96 ? -14.063 9.878 1.725 1.00 92.44 96 GLU A C 1
ATOM 733 O O . GLU A 1 96 ? -13.730 10.726 0.899 1.00 92.44 96 GLU A O 1
ATOM 738 N N . GLN A 1 97 ? -14.924 8.898 1.419 1.00 89.69 97 GLN A N 1
ATO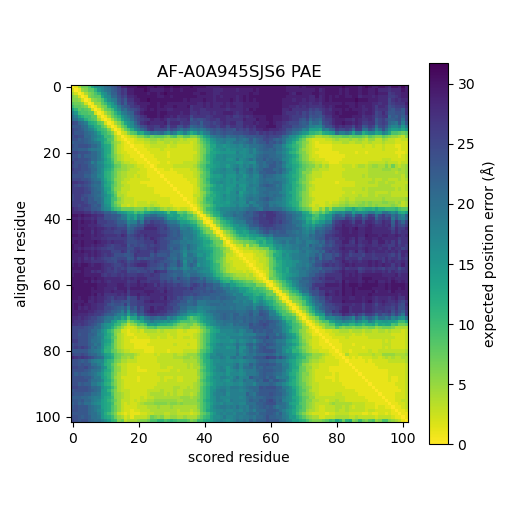M 739 C CA . GLN A 1 97 ? -15.442 8.635 0.067 1.00 89.69 97 GLN A CA 1
ATOM 740 C C . GLN A 1 97 ? -14.330 8.458 -0.981 1.00 89.69 97 GLN A C 1
ATOM 742 O O . GLN A 1 97 ? -14.485 8.774 -2.162 1.00 89.69 97 GLN A O 1
ATOM 747 N N . ARG A 1 98 ? -13.185 7.931 -0.548 1.00 90.31 98 ARG A N 1
ATOM 748 C CA . ARG A 1 98 ? -12.032 7.615 -1.386 1.00 90.31 98 ARG A CA 1
ATOM 749 C C . ARG A 1 98 ? -11.778 6.128 -1.250 1.00 90.31 98 ARG A C 1
ATOM 751 O O . ARG A 1 98 ? -10.891 5.734 -0.518 1.00 90.31 98 ARG A O 1
ATOM 758 N N . SER A 1 99 ? -12.544 5.284 -1.927 1.00 91.44 99 SER A N 1
ATOM 759 C CA . SER A 1 99 ? -12.345 3.831 -1.852 1.00 91.44 99 SER A CA 1
ATOM 760 C C . SER A 1 99 ? -11.110 3.374 -2.636 1.00 91.44 99 SER A C 1
ATOM 762 O O . SER A 1 99 ? -10.638 4.067 -3.543 1.00 91.44 99 SER A O 1
ATOM 764 N N . TYR A 1 100 ? -10.594 2.195 -2.304 1.00 92.12 100 TYR A N 1
ATOM 765 C CA . TYR A 1 100 ? -9.602 1.494 -3.121 1.00 92.12 100 TYR A CA 1
ATOM 766 C C . TYR A 1 100 ? -10.254 0.848 -4.351 1.00 92.12 100 TYR A C 1
ATOM 768 O O . TYR A 1 100 ? -11.468 0.636 -4.384 1.00 92.12 100 TYR A O 1
ATOM 776 N N . ALA A 1 101 ? -9.452 0.591 -5.381 1.00 88.50 101 ALA A N 1
ATOM 777 C CA . ALA A 1 101 ? -9.852 -0.202 -6.534 1.00 88.50 101 ALA A CA 1
ATOM 778 C C . ALA A 1 101 ? -10.011 -1.678 -6.128 1.00 88.50 101 ALA A C 1
ATOM 780 O O . ALA A 1 101 ? -9.305 -2.145 -5.232 1.00 88.50 101 ALA A O 1
ATOM 781 N N 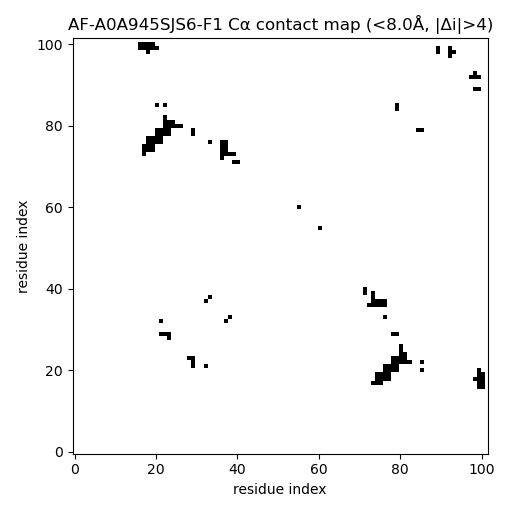. VAL A 1 102 ? -10.944 -2.377 -6.781 1.00 73.12 102 VAL A N 1
ATOM 782 C CA . VAL A 1 102 ? -11.242 -3.807 -6.582 1.00 73.12 102 VAL A CA 1
ATOM 783 C C . VAL A 1 102 ? -10.919 -4.566 -7.857 1.00 73.12 102 VAL A C 1
ATOM 785 O O . VAL A 1 102 ? -11.281 -4.039 -8.934 1.00 73.12 102 VAL A O 1
#

Foldseek 3Di:
DDDPPPPPPDPPPPPDFQEDEAEALDPVVVVVCCVQAADDDDDPPDDVVVVVVVVCVVVVDDDDPPPDDDHRHHHHYDYDNDPVVVVVVQVVCVVVVNHHDD

Secondary structure (DSSP, 8-state):
------------------EEEEE-S-HHHHHHHHHHHS--S---TTTHHHHHHHHHHHHT------------PPPEEEEESSHHHHHHHHHHHHHTT-PPP-

Radius of gyration: 20.65 Å; Cα contacts (8 Å, |Δi|>4): 76; chains: 1; bounding box: 68×34×41 Å

pLDDT: mean 71.24, std 20.68, range [37.84, 96.19]

Sequence (102 aa):
MSQSVSDTLNPLHSQENRRILAVDDDEELLKQYRNILAHSGGSTASSSGQLIDALKKELGGSDDKVEAVTDRIIYQLDCFLQGEQAVEAVEQSLLEQRSYAV

Mean predicted aligned error: 15.41 Å